Protein AF-A0A521U737-F1 (afdb_monomer)

Radius of gyration: 26.2 Å; Cα contacts (8 Å, |Δi|>4): 13; chains: 1; bounding box: 63×24×57 Å

Sequence (74 aa):
MRRTTIVAPEDLLERLRRLAAERGVSLATVIREALEEKAQSWRPKPRSLGIGDSGRTDIARRTGEEPAIPAPWR

Foldseek 3Di:
DDDDDDDDDPVVLVVLVVVCVVVVHDSVVSVVVVVVVVVVPDDDDPPDPDPDPVVDPCCVVCVPPDDDDDDDDD

Mean predicted aligned error: 13.81 Å

Structure (mmCIF, N/CA/C/O backbone):
data_AF-A0A521U737-F1
#
_entry.id   AF-A0A521U737-F1
#
loop_
_atom_site.group_PDB
_atom_site.id
_atom_site.type_symbol
_atom_site.label_atom_id
_atom_site.label_alt_id
_atom_site.label_comp_id
_atom_site.label_asym_id
_atom_site.label_entity_id
_atom_site.label_seq_id
_atom_site.pdbx_PDB_ins_code
_atom_site.Cartn_x
_atom_site.Cartn_y
_atom_site.Cartn_z
_atom_site.occupancy
_atom_site.B_iso_or_equiv
_atom_site.auth_seq_id
_atom_site.auth_comp_id
_atom_site.auth_asym_id
_atom_site.auth_atom_id
_atom_site.pdbx_PDB_model_num
ATOM 1 N N . MET A 1 1 ? 0.802 15.786 -1.302 1.00 74.12 1 MET A N 1
ATOM 2 C CA . MET A 1 1 ? 0.275 14.436 -1.623 1.00 74.12 1 MET A CA 1
ATOM 3 C C . MET A 1 1 ? -0.476 14.485 -2.949 1.00 74.12 1 MET A C 1
ATOM 5 O O . MET A 1 1 ? -1.108 15.499 -3.216 1.00 74.12 1 MET A O 1
ATOM 9 N N . ARG A 1 2 ? -0.431 13.418 -3.761 1.00 92.69 2 ARG A N 1
ATOM 10 C CA . ARG A 1 2 ? -1.227 13.263 -4.997 1.00 92.69 2 ARG A CA 1
ATOM 11 C C . ARG A 1 2 ? -2.290 12.180 -4.784 1.00 92.69 2 ARG A C 1
ATOM 13 O O . ARG A 1 2 ? -1.977 11.131 -4.226 1.00 92.69 2 ARG A O 1
ATOM 20 N N . ARG A 1 3 ? -3.533 12.421 -5.215 1.00 93.38 3 ARG A N 1
ATOM 21 C CA . ARG A 1 3 ? -4.615 11.425 -5.138 1.00 93.38 3 ARG A CA 1
ATOM 22 C C . ARG A 1 3 ? -4.401 10.35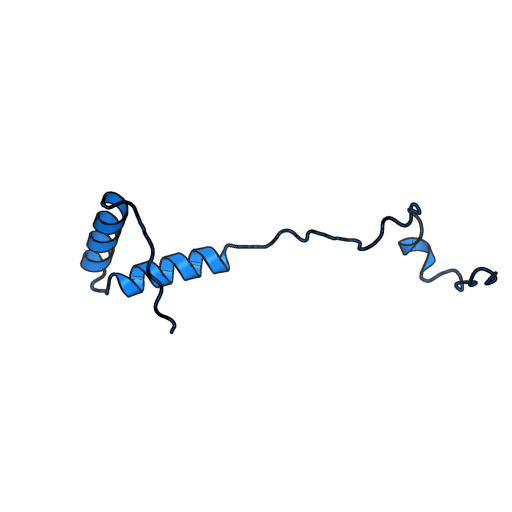2 -6.204 1.00 93.38 3 ARG A C 1
ATOM 24 O O . ARG A 1 3 ? -4.244 10.676 -7.377 1.00 93.38 3 ARG A O 1
ATOM 31 N N . THR A 1 4 ? -4.405 9.096 -5.773 1.00 94.44 4 THR A N 1
ATOM 32 C CA . THR A 1 4 ? -4.235 7.922 -6.633 1.00 94.44 4 THR A CA 1
ATOM 33 C C . THR A 1 4 ? -5.339 6.933 -6.299 1.00 94.44 4 THR A C 1
ATOM 35 O O . THR A 1 4 ? -5.544 6.624 -5.126 1.00 94.44 4 THR A O 1
ATOM 38 N N . THR A 1 5 ? -6.054 6.460 -7.315 1.00 95.00 5 THR A N 1
ATOM 39 C CA . THR A 1 5 ? -7.019 5.367 -7.173 1.00 95.00 5 THR A CA 1
ATOM 40 C C . THR A 1 5 ? -6.304 4.063 -7.486 1.00 95.00 5 THR A C 1
ATOM 42 O O . THR A 1 5 ? -5.680 3.948 -8.539 1.00 95.00 5 THR A O 1
ATOM 45 N N . ILE A 1 6 ? -6.391 3.094 -6.579 1.00 92.81 6 ILE A N 1
ATOM 46 C CA . ILE A 1 6 ? -5.873 1.740 -6.780 1.00 92.81 6 ILE A CA 1
ATOM 47 C C . ILE A 1 6 ? -7.037 0.757 -6.748 1.00 92.81 6 ILE A C 1
ATOM 49 O O . ILE A 1 6 ? -7.985 0.941 -5.984 1.00 92.81 6 ILE A O 1
ATOM 53 N N . VAL A 1 7 ? -6.960 -0.278 -7.576 1.00 96.75 7 VAL A N 1
ATOM 54 C CA . VAL A 1 7 ? -7.870 -1.423 -7.504 1.00 96.75 7 VAL A CA 1
ATOM 55 C C . VAL A 1 7 ? -7.179 -2.495 -6.675 1.00 96.75 7 VAL A C 1
ATOM 57 O O . VAL A 1 7 ? -6.011 -2.803 -6.912 1.00 96.75 7 VAL A O 1
ATOM 60 N N . ALA A 1 8 ? -7.886 -3.040 -5.693 1.00 95.69 8 ALA A N 1
ATOM 61 C CA . ALA A 1 8 ? -7.391 -4.094 -4.822 1.00 95.69 8 ALA A CA 1
ATOM 62 C C . ALA A 1 8 ? -8.505 -5.122 -4.573 1.00 95.69 8 ALA A C 1
ATOM 64 O O . ALA A 1 8 ? -9.679 -4.748 -4.620 1.00 95.69 8 ALA A O 1
ATOM 65 N N . PRO A 1 9 ? -8.158 -6.392 -4.306 1.00 98.19 9 PRO A N 1
ATOM 66 C CA . PRO A 1 9 ? -9.129 -7.394 -3.880 1.00 98.19 9 PRO A CA 1
ATOM 67 C C . PRO A 1 9 ? -9.883 -6.952 -2.619 1.00 98.19 9 PRO A C 1
ATOM 69 O O . PRO A 1 9 ? -9.287 -6.362 -1.712 1.00 98.19 9 PRO A O 1
ATOM 72 N N . GLU A 1 10 ? -11.183 -7.241 -2.545 1.00 97.19 10 GLU A N 1
ATOM 73 C CA . GLU A 1 10 ? -12.014 -6.800 -1.414 1.00 97.19 10 GLU A CA 1
ATOM 74 C C . GLU A 1 10 ? -11.554 -7.428 -0.091 1.00 97.19 10 GLU A C 1
ATOM 76 O O . GLU A 1 10 ? -11.472 -6.743 0.926 1.00 97.19 10 GLU A O 1
ATOM 81 N N . ASP A 1 11 ? -11.143 -8.698 -0.115 1.00 98.00 11 ASP A N 1
ATOM 82 C CA . ASP A 1 11 ? -10.628 -9.413 1.057 1.00 98.00 11 ASP A CA 1
ATOM 83 C C . ASP A 1 11 ? -9.339 -8.779 1.611 1.00 98.00 11 ASP A C 1
ATOM 85 O O . ASP A 1 11 ? -9.081 -8.797 2.819 1.00 98.00 11 ASP A O 1
ATOM 89 N N . LEU A 1 12 ? -8.512 -8.189 0.743 1.00 97.50 12 LEU A N 1
ATOM 90 C CA . LEU A 1 12 ? -7.327 -7.446 1.157 1.00 97.50 12 LEU A CA 1
ATOM 91 C C . LEU A 1 12 ? -7.732 -6.132 1.830 1.00 97.50 12 LEU A C 1
ATOM 93 O O . LEU A 1 12 ? -7.220 -5.811 2.903 1.00 97.50 12 LEU A O 1
ATOM 97 N N . LEU A 1 13 ? -8.666 -5.387 1.234 1.00 96.94 13 LEU A N 1
ATOM 98 C CA . LEU A 1 13 ? -9.157 -4.135 1.810 1.00 96.94 13 LEU A CA 1
ATOM 99 C C . LEU A 1 13 ? -9.829 -4.361 3.166 1.00 96.94 13 LEU A C 1
ATOM 101 O O . LEU A 1 13 ? -9.617 -3.575 4.087 1.00 96.94 13 LEU A O 1
ATOM 105 N N . GLU A 1 14 ? -10.591 -5.441 3.324 1.00 97.81 14 GLU A N 1
ATOM 106 C CA . GLU A 1 14 ? -11.223 -5.789 4.595 1.00 97.81 14 GLU A CA 1
ATOM 107 C C . GLU A 1 14 ? -10.189 -6.090 5.688 1.00 97.81 14 GLU A C 1
ATOM 109 O O . GLU A 1 14 ? -10.276 -5.539 6.789 1.00 97.81 14 GLU A O 1
ATOM 114 N N . ARG A 1 15 ? -9.156 -6.883 5.378 1.00 97.81 15 ARG A N 1
ATOM 115 C CA . ARG A 1 15 ? -8.056 -7.159 6.317 1.00 97.81 15 ARG A CA 1
ATOM 116 C C . ARG A 1 15 ? -7.321 -5.886 6.732 1.00 97.81 15 ARG A C 1
ATOM 118 O O . ARG A 1 15 ? -7.056 -5.693 7.917 1.00 97.81 15 ARG A O 1
ATOM 125 N N . LEU A 1 16 ? -7.051 -4.984 5.788 1.00 97.56 16 LEU A N 1
ATOM 126 C CA . LEU A 1 16 ? -6.407 -3.701 6.086 1.00 97.56 16 LEU A CA 1
ATOM 127 C C . LEU A 1 16 ? -7.300 -2.774 6.924 1.00 97.56 16 LEU A C 1
ATOM 129 O O . LEU A 1 16 ? -6.788 -2.050 7.776 1.00 97.56 16 LEU A O 1
ATOM 133 N N . ARG A 1 17 ? -8.626 -2.801 6.729 1.00 97.62 17 ARG A N 1
ATOM 134 C CA . ARG A 1 17 ? -9.575 -2.050 7.570 1.00 97.62 17 ARG A CA 1
ATOM 135 C C . ARG A 1 17 ? -9.581 -2.562 9.008 1.00 97.62 17 ARG A C 1
ATOM 137 O O . ARG A 1 17 ? -9.575 -1.742 9.920 1.00 97.62 17 ARG A O 1
ATOM 144 N N . ARG A 1 18 ? -9.548 -3.884 9.215 1.00 98.25 18 ARG A N 1
ATOM 145 C CA . ARG A 1 18 ? -9.449 -4.482 10.560 1.00 98.25 18 ARG A CA 1
ATOM 146 C C . ARG A 1 18 ? -8.151 -4.070 11.251 1.00 98.25 18 ARG A C 1
ATOM 148 O O . ARG A 1 18 ? -8.206 -3.545 12.355 1.00 98.25 18 ARG A O 1
ATOM 155 N N . LEU A 1 19 ? -7.019 -4.167 10.551 1.00 98.06 19 LEU A N 1
ATOM 156 C CA . LEU A 1 19 ? -5.722 -3.705 11.057 1.00 98.06 19 LEU A CA 1
ATOM 157 C C . LEU A 1 19 ? -5.734 -2.213 11.432 1.00 98.06 19 LEU A C 1
ATOM 159 O O . LEU A 1 19 ? -5.197 -1.817 12.464 1.00 98.06 19 LEU A O 1
ATOM 163 N N . ALA A 1 20 ? -6.346 -1.372 10.596 1.00 98.31 20 ALA A N 1
ATOM 164 C CA . ALA A 1 20 ? -6.473 0.055 10.871 1.00 98.31 20 ALA A CA 1
ATOM 165 C C . ALA A 1 20 ? -7.326 0.319 12.125 1.00 98.31 20 AL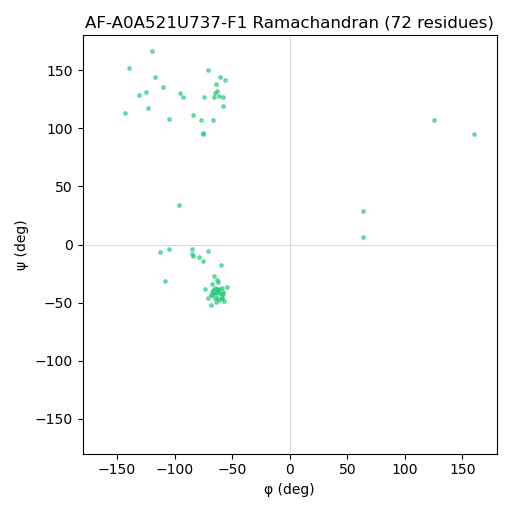A A C 1
ATOM 167 O O . ALA A 1 20 ? -6.950 1.149 12.952 1.00 98.31 20 ALA A O 1
ATOM 168 N N . ALA A 1 21 ? -8.431 -0.420 12.286 1.00 98.25 21 ALA A N 1
ATOM 169 C CA . ALA A 1 21 ? -9.307 -0.332 13.450 1.00 98.25 21 ALA A CA 1
ATOM 170 C C . ALA A 1 21 ? -8.601 -0.775 14.741 1.00 98.25 21 ALA A C 1
ATOM 172 O O . ALA A 1 21 ? -8.649 -0.050 15.730 1.00 98.25 21 ALA A O 1
ATOM 173 N N . GLU A 1 22 ? -7.887 -1.904 14.715 1.00 98.25 22 GLU A N 1
ATOM 174 C CA . GLU A 1 22 ? -7.098 -2.404 15.852 1.00 98.25 22 GLU A CA 1
ATOM 175 C C . GLU A 1 22 ? -6.021 -1.404 16.295 1.00 98.25 22 GLU A C 1
ATOM 177 O O . GLU A 1 22 ? -5.777 -1.230 17.486 1.00 98.25 22 GLU A O 1
ATOM 182 N N . ARG A 1 23 ? -5.401 -0.702 15.338 1.00 97.75 23 ARG A N 1
ATOM 183 C CA . ARG A 1 23 ? -4.371 0.315 15.600 1.00 97.75 23 ARG A CA 1
ATOM 184 C C . ARG A 1 23 ? -4.929 1.706 15.915 1.00 97.75 23 ARG A C 1
ATOM 186 O O . ARG A 1 23 ? -4.146 2.595 16.240 1.00 97.75 23 ARG A O 1
ATOM 193 N N . GLY A 1 24 ? -6.237 1.931 15.778 1.00 98.19 24 GLY A N 1
ATOM 194 C CA . GLY A 1 24 ? -6.850 3.251 15.955 1.00 98.19 24 GLY A CA 1
ATOM 195 C C . GLY A 1 24 ? -6.384 4.302 14.936 1.00 98.19 24 GLY A C 1
ATOM 196 O O . GLY A 1 24 ? -6.349 5.491 15.248 1.00 98.19 24 GLY A O 1
ATOM 197 N N . VAL A 1 25 ? -6.004 3.887 13.722 1.00 98.31 25 VAL A N 1
ATOM 198 C CA . VAL A 1 25 ? -5.527 4.783 12.652 1.00 98.31 25 VAL A CA 1
ATOM 199 C C . VAL A 1 25 ? -6.412 4.698 11.411 1.00 98.31 25 VAL A C 1
ATOM 201 O O . VAL A 1 25 ? -7.224 3.793 11.247 1.00 98.31 25 VAL A O 1
ATOM 204 N N . SER A 1 26 ? -6.252 5.647 10.486 1.00 97.81 26 SER A N 1
ATOM 205 C CA . SER A 1 26 ? -6.979 5.604 9.215 1.00 97.81 26 SER A CA 1
ATOM 206 C C . SER A 1 26 ? -6.459 4.494 8.292 1.00 97.81 26 SER A C 1
ATOM 208 O O . SER A 1 26 ? -5.257 4.222 8.248 1.00 97.81 26 SER A O 1
ATOM 210 N N . LEU A 1 27 ? -7.334 3.933 7.448 1.00 96.69 27 LEU A N 1
ATOM 211 C CA . LEU A 1 27 ? -6.929 3.008 6.378 1.00 96.69 27 LEU A CA 1
ATOM 212 C C . LEU A 1 27 ? -5.854 3.626 5.464 1.00 96.69 27 LEU A C 1
ATOM 214 O O . LEU A 1 27 ? -4.923 2.949 5.038 1.00 96.69 27 LEU A O 1
ATOM 218 N N . ALA A 1 28 ? -5.946 4.932 5.196 1.00 95.88 28 ALA A N 1
ATOM 219 C CA . ALA A 1 28 ? -4.965 5.649 4.386 1.00 95.88 28 ALA A CA 1
ATOM 220 C C . ALA A 1 28 ? -3.575 5.714 5.042 1.00 95.88 28 ALA A C 1
ATOM 222 O O . ALA A 1 28 ? -2.584 5.834 4.322 1.00 95.88 28 ALA A O 1
ATOM 223 N N . THR A 1 29 ? -3.495 5.663 6.376 1.00 97.50 29 THR A N 1
ATOM 224 C CA . THR A 1 29 ? -2.230 5.569 7.119 1.00 97.50 29 THR A CA 1
ATOM 225 C C . THR A 1 29 ? -1.592 4.211 6.875 1.00 97.50 29 THR A C 1
ATOM 227 O O . THR A 1 29 ? -0.467 4.162 6.391 1.00 97.50 29 THR A O 1
ATOM 230 N N . VAL A 1 30 ? -2.349 3.130 7.080 1.00 97.56 30 VAL A N 1
ATOM 231 C CA . VAL A 1 30 ? -1.876 1.754 6.862 1.00 97.56 30 VAL A CA 1
ATOM 232 C C . VAL A 1 30 ? -1.414 1.537 5.418 1.00 97.56 30 VAL A C 1
ATOM 234 O O . VAL A 1 30 ? -0.335 1.003 5.183 1.00 97.56 30 VAL A O 1
ATOM 237 N N . ILE A 1 31 ? -2.196 1.994 4.432 1.00 96.25 31 ILE A N 1
ATOM 238 C CA . ILE A 1 31 ? -1.827 1.867 3.013 1.00 96.25 31 ILE A CA 1
ATOM 239 C C . ILE A 1 31 ? -0.524 2.616 2.717 1.00 96.25 31 ILE A C 1
ATOM 241 O O . ILE A 1 31 ? 0.321 2.116 1.981 1.00 96.25 31 ILE A O 1
ATOM 245 N N . ARG A 1 32 ? -0.346 3.817 3.274 1.00 95.44 32 ARG A N 1
ATOM 246 C CA . ARG A 1 32 ? 0.865 4.613 3.052 1.00 95.44 32 ARG A CA 1
ATOM 247 C C . ARG A 1 32 ? 2.094 3.977 3.684 1.00 95.44 32 ARG A C 1
ATOM 249 O O . ARG A 1 32 ? 3.108 3.913 3.006 1.00 95.44 32 ARG A O 1
ATOM 256 N N . GLU A 1 33 ? 1.989 3.476 4.911 1.00 96.56 33 GLU A N 1
ATOM 257 C CA . GLU A 1 33 ? 3.077 2.741 5.568 1.00 96.56 33 GLU A CA 1
ATOM 258 C C . GLU A 1 33 ? 3.505 1.530 4.731 1.00 96.56 33 GLU A C 1
ATOM 260 O O . GLU A 1 33 ? 4.678 1.398 4.401 1.00 96.56 33 GLU A O 1
ATOM 265 N N . ALA A 1 34 ? 2.550 0.716 4.271 1.00 95.81 34 ALA A N 1
ATOM 266 C CA . ALA A 1 34 ? 2.850 -0.448 3.438 1.00 95.81 34 ALA A CA 1
ATOM 267 C C . ALA A 1 34 ? 3.532 -0.075 2.104 1.00 95.81 34 ALA A C 1
ATOM 269 O O . ALA A 1 34 ? 4.431 -0.777 1.634 1.00 95.81 34 ALA A O 1
ATOM 270 N N . LEU A 1 35 ? 3.118 1.033 1.475 1.00 95.25 35 LEU A N 1
ATOM 271 C CA . LEU A 1 35 ? 3.759 1.539 0.257 1.00 95.25 35 LEU A CA 1
ATOM 272 C C . LEU A 1 35 ? 5.182 2.048 0.527 1.00 95.25 35 LEU A C 1
ATOM 274 O O . LEU A 1 35 ? 6.078 1.792 -0.277 1.00 95.25 35 LEU A O 1
ATOM 278 N N . GLU A 1 36 ? 5.390 2.740 1.646 1.00 95.75 36 GLU A N 1
ATOM 279 C CA . GLU A 1 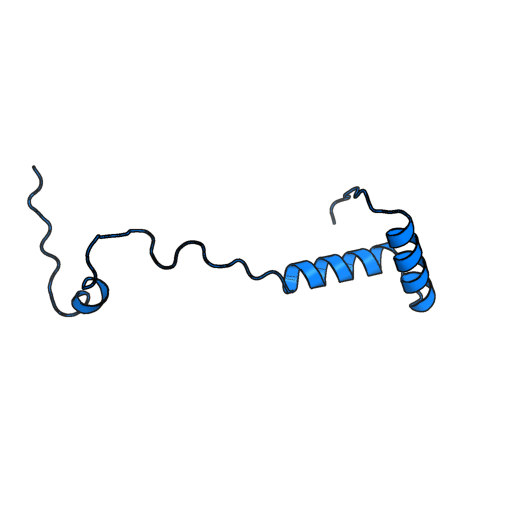36 ? 6.693 3.252 2.078 1.00 95.75 36 GLU A CA 1
ATOM 280 C C . GLU A 1 36 ? 7.666 2.099 2.359 1.00 95.75 36 GLU A C 1
ATOM 282 O O . GLU A 1 36 ? 8.757 2.061 1.795 1.00 95.75 36 GLU A O 1
ATOM 287 N N . GLU A 1 37 ? 7.244 1.099 3.134 1.00 96.12 37 GLU A N 1
ATOM 288 C CA . GLU A 1 37 ? 8.028 -0.109 3.419 1.00 96.12 37 GLU A CA 1
ATOM 289 C C . GLU A 1 37 ? 8.402 -0.858 2.133 1.00 96.12 37 GLU A C 1
ATOM 291 O O . GLU A 1 37 ? 9.541 -1.312 1.948 1.00 96.12 37 GLU A O 1
ATOM 296 N N . LYS A 1 38 ? 7.462 -0.957 1.184 1.00 94.69 38 LYS A N 1
ATOM 297 C CA . LYS A 1 38 ? 7.733 -1.592 -0.107 1.00 94.69 38 LYS A CA 1
ATOM 298 C C . LYS A 1 38 ? 8.736 -0.796 -0.941 1.00 94.69 38 LYS A C 1
ATOM 300 O O . LYS A 1 38 ? 9.586 -1.398 -1.595 1.00 94.69 38 LYS A O 1
ATOM 305 N N . ALA A 1 39 ? 8.649 0.530 -0.922 1.00 94.25 39 ALA A N 1
ATOM 306 C CA . ALA A 1 39 ? 9.587 1.398 -1.621 1.00 94.25 39 ALA A CA 1
ATOM 307 C C . ALA A 1 39 ? 10.987 1.346 -0.990 1.00 94.25 39 ALA A C 1
ATOM 309 O O . ALA A 1 39 ? 11.972 1.211 -1.709 1.00 94.25 39 ALA A O 1
ATOM 310 N N . GLN A 1 40 ? 11.084 1.369 0.341 1.00 93.31 40 GLN A N 1
ATOM 311 C CA . GLN A 1 40 ? 12.355 1.289 1.069 1.00 93.31 40 GLN A CA 1
ATOM 312 C C . GLN A 1 40 ? 13.060 -0.058 0.871 1.00 93.31 40 GLN A C 1
ATOM 314 O O . GLN A 1 40 ? 14.285 -0.119 0.749 1.00 93.31 40 GLN A O 1
ATOM 319 N N . SER A 1 41 ? 12.295 -1.151 0.808 1.00 92.00 41 SER A N 1
ATOM 320 C CA . SER A 1 41 ? 12.838 -2.488 0.537 1.00 92.00 41 SER A CA 1
ATOM 321 C C . SER A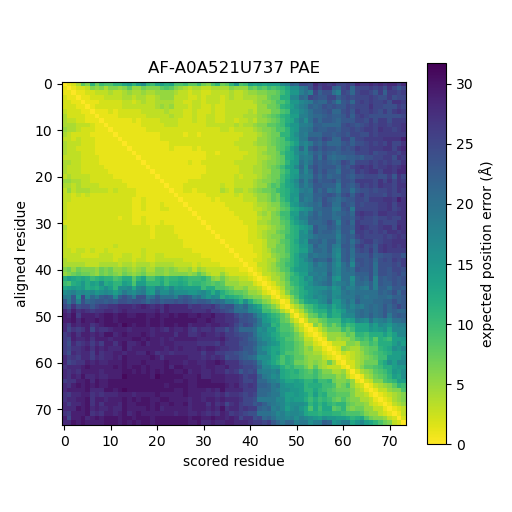 1 41 ? 13.222 -2.705 -0.931 1.00 92.00 41 SER A C 1
ATOM 323 O O . SER A 1 41 ? 13.947 -3.655 -1.246 1.00 92.00 41 SER A O 1
ATOM 325 N N . TRP A 1 42 ? 12.781 -1.840 -1.849 1.00 90.38 42 TRP A N 1
ATOM 326 C CA . TRP A 1 42 ? 13.128 -1.949 -3.259 1.00 90.38 42 TRP A CA 1
ATOM 327 C C . TRP A 1 42 ? 14.551 -1.445 -3.523 1.00 90.38 42 TRP A C 1
ATOM 329 O O . TRP A 1 42 ? 14.829 -0.249 -3.547 1.00 90.38 42 TRP A O 1
ATOM 339 N N . ARG A 1 43 ? 15.465 -2.386 -3.781 1.00 81.81 43 ARG A N 1
ATOM 340 C CA . ARG A 1 43 ? 16.820 -2.102 -4.267 1.00 81.81 43 ARG A CA 1
ATOM 341 C C . ARG A 1 43 ? 16.906 -2.448 -5.754 1.00 81.81 43 ARG A C 1
ATOM 343 O O . ARG A 1 43 ? 16.894 -3.640 -6.080 1.00 81.81 43 ARG A O 1
ATOM 350 N N . PRO A 1 44 ? 16.980 -1.465 -6.671 1.00 80.62 44 PRO A N 1
ATOM 351 C CA . PRO A 1 44 ? 17.172 -1.769 -8.080 1.00 80.62 44 PRO A CA 1
ATOM 352 C C . PRO A 1 44 ? 18.506 -2.496 -8.256 1.00 80.62 44 PRO A C 1
ATOM 354 O O . PRO A 1 44 ? 19.549 -2.030 -7.798 1.00 80.62 44 PRO A O 1
ATOM 357 N N . LYS A 1 45 ? 18.484 -3.654 -8.924 1.00 78.81 45 LYS A N 1
ATOM 358 C CA . LYS A 1 45 ? 19.730 -4.299 -9.344 1.00 78.81 45 LYS A CA 1
ATOM 359 C C . LYS A 1 45 ? 20.393 -3.391 -10.386 1.00 78.81 45 LYS A C 1
ATOM 361 O O . LYS A 1 45 ? 19.715 -3.037 -11.357 1.00 78.81 45 LYS A O 1
ATOM 366 N N . PRO A 1 46 ? 21.672 -3.008 -10.220 1.00 72.00 46 PRO A N 1
ATOM 367 C CA . PRO A 1 46 ? 22.365 -2.231 -11.236 1.00 72.00 46 PRO A CA 1
ATOM 368 C C . PRO A 1 46 ? 22.351 -3.020 -12.546 1.00 72.00 46 PRO A C 1
ATOM 370 O O . PRO A 1 46 ? 22.824 -4.152 -12.609 1.00 72.00 46 PRO A O 1
ATOM 373 N N . ARG A 1 47 ? 21.744 -2.436 -13.586 1.00 69.00 47 ARG A N 1
ATOM 374 C CA . ARG A 1 47 ? 21.625 -3.065 -14.913 1.00 69.00 47 ARG A CA 1
ATOM 375 C C . ARG A 1 47 ? 22.914 -2.957 -15.732 1.00 69.00 47 ARG A C 1
ATOM 377 O O . ARG A 1 47 ? 23.034 -3.635 -16.743 1.00 69.00 47 ARG A O 1
ATOM 384 N N . SER A 1 48 ? 23.872 -2.149 -15.282 1.00 65.00 48 SER A N 1
ATOM 385 C CA . SER A 1 48 ? 25.2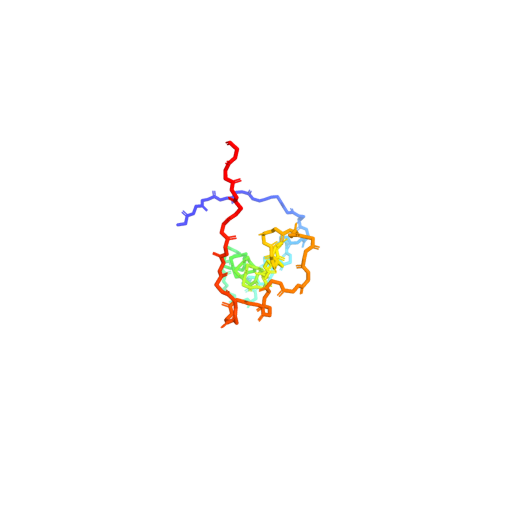04 -2.035 -15.870 1.00 65.00 48 SER A CA 1
ATOM 386 C C . SER A 1 48 ? 26.248 -1.832 -14.769 1.00 65.00 48 SER A C 1
ATOM 388 O O . SER A 1 48 ? 26.277 -0.782 -14.132 1.00 65.00 48 SER A O 1
ATOM 390 N N . LEU A 1 49 ? 27.128 -2.813 -14.577 1.00 57.28 49 LEU A N 1
ATOM 391 C CA . LEU A 1 49 ? 28.414 -2.651 -13.879 1.00 57.28 49 LEU A CA 1
ATOM 392 C C . LEU A 1 49 ? 29.552 -2.415 -14.895 1.00 57.28 49 LEU A C 1
ATOM 394 O O . LEU A 1 49 ? 30.670 -2.877 -14.714 1.00 57.28 49 LEU A O 1
ATOM 398 N N . GLY A 1 50 ? 29.241 -1.733 -15.998 1.00 56.53 50 GLY A N 1
ATOM 399 C CA . GLY A 1 50 ? 30.132 -1.549 -17.140 1.00 56.53 50 GLY A CA 1
ATOM 400 C C . GLY A 1 50 ? 29.314 -1.163 -18.365 1.00 56.53 50 GLY A C 1
ATOM 401 O O . GLY A 1 50 ? 28.731 -2.018 -19.025 1.00 56.53 50 GLY A O 1
ATOM 402 N N . ILE A 1 51 ? 29.195 0.138 -18.632 1.00 52.50 51 ILE A N 1
ATOM 403 C CA . ILE A 1 51 ? 28.701 0.625 -19.923 1.00 52.50 51 ILE A CA 1
ATOM 404 C C . ILE A 1 51 ? 29.855 0.423 -20.910 1.00 52.50 51 ILE A C 1
ATOM 406 O O . ILE A 1 51 ? 30.784 1.221 -20.959 1.00 52.50 51 ILE A O 1
ATOM 410 N N . GLY A 1 52 ? 29.822 -0.702 -21.623 1.00 58.38 52 GLY A N 1
ATOM 411 C CA . GLY A 1 52 ? 30.766 -1.041 -22.686 1.00 58.38 52 GLY A CA 1
ATOM 412 C C . GLY A 1 52 ? 31.449 -2.388 -22.465 1.00 58.38 52 GLY A C 1
ATOM 413 O O . GLY A 1 52 ? 32.346 -2.503 -21.635 1.00 58.38 52 GLY A O 1
ATOM 414 N N . ASP A 1 53 ? 31.055 -3.394 -23.249 1.00 56.22 53 ASP A N 1
ATOM 415 C CA . ASP A 1 53 ? 31.914 -4.546 -23.513 1.00 56.22 53 ASP A CA 1
ATOM 416 C C . ASP A 1 53 ? 32.987 -4.086 -24.502 1.00 56.22 53 ASP A C 1
ATOM 418 O O . ASP A 1 53 ? 32.754 -3.972 -25.705 1.00 56.22 53 ASP A O 1
ATOM 422 N N . SER A 1 54 ? 34.152 -3.716 -23.978 1.00 63.75 54 SER A N 1
ATOM 423 C CA . SER A 1 54 ? 35.305 -3.335 -24.794 1.00 63.75 54 SER A CA 1
ATOM 424 C C . SER A 1 54 ? 35.932 -4.533 -25.520 1.00 63.75 54 SER A C 1
ATOM 426 O O . SER A 1 54 ? 36.897 -4.345 -26.264 1.00 63.75 54 SER A O 1
ATOM 428 N N . GLY A 1 55 ? 35.464 -5.764 -25.253 1.00 63.69 55 GLY A N 1
ATOM 429 C CA . GLY A 1 55 ? 36.113 -7.009 -25.666 1.00 63.69 55 GLY A CA 1
ATOM 430 C C . GLY A 1 55 ? 37.499 -7.213 -25.041 1.00 63.69 55 GLY A C 1
ATOM 431 O O . GLY A 1 55 ? 38.219 -8.135 -25.420 1.00 63.69 55 GLY A O 1
ATOM 432 N N . ARG A 1 56 ? 37.906 -6.344 -24.105 1.00 65.31 56 ARG A N 1
ATOM 433 C CA . ARG A 1 56 ? 39.240 -6.312 -23.499 1.00 65.31 56 ARG A CA 1
ATOM 434 C C . ARG A 1 56 ? 39.133 -6.434 -21.987 1.00 65.31 56 ARG A C 1
ATOM 436 O O . ARG A 1 56 ? 38.582 -5.569 -21.311 1.00 65.31 56 ARG A O 1
ATOM 443 N N . THR A 1 57 ? 39.704 -7.505 -21.448 1.00 69.62 57 THR A N 1
ATOM 444 C CA . THR A 1 57 ? 39.662 -7.826 -20.014 1.00 69.62 57 THR A CA 1
ATOM 445 C C . THR A 1 57 ? 40.752 -7.124 -19.194 1.00 69.62 57 THR A C 1
ATOM 447 O O . THR A 1 57 ? 40.777 -7.244 -17.971 1.00 69.62 57 THR A O 1
ATOM 450 N N . ASP A 1 58 ? 41.655 -6.383 -19.839 1.00 71.88 58 ASP A N 1
ATOM 451 C CA . ASP A 1 58 ? 42.847 -5.774 -19.239 1.00 71.88 58 ASP A CA 1
ATOM 452 C C . ASP A 1 58 ? 42.745 -4.253 -19.017 1.00 71.88 58 ASP A C 1
ATOM 454 O O . ASP A 1 58 ? 43.636 -3.673 -18.397 1.00 71.88 58 ASP A O 1
ATOM 458 N N . ILE A 1 59 ? 41.657 -3.600 -19.450 1.00 67.19 59 ILE A N 1
ATOM 459 C CA . ILE A 1 59 ? 41.524 -2.129 -19.410 1.00 67.19 59 ILE A CA 1
ATOM 460 C C . ILE A 1 59 ? 41.645 -1.571 -17.985 1.00 67.19 59 ILE A C 1
ATOM 462 O O . ILE A 1 59 ? 42.396 -0.623 -17.750 1.00 67.19 59 ILE A O 1
ATOM 466 N N . ALA A 1 60 ? 40.955 -2.182 -17.018 1.00 66.50 60 ALA A N 1
ATOM 467 C CA . ALA A 1 60 ? 41.000 -1.734 -15.625 1.00 66.50 60 ALA A CA 1
ATOM 468 C C . ALA A 1 60 ? 42.408 -1.861 -15.013 1.00 66.50 60 ALA A C 1
ATOM 470 O O . ALA A 1 60 ? 42.782 -1.055 -14.168 1.00 66.50 60 ALA A O 1
ATOM 471 N N . ARG A 1 61 ? 43.205 -2.840 -15.466 1.00 64.50 61 ARG A N 1
ATOM 472 C CA . ARG A 1 61 ? 44.579 -3.063 -14.991 1.00 64.50 61 ARG A CA 1
ATOM 473 C C . ARG A 1 61 ? 45.543 -2.003 -15.528 1.00 64.50 61 ARG A C 1
ATOM 475 O O . ARG A 1 61 ? 46.400 -1.534 -14.795 1.00 64.50 61 ARG A O 1
ATOM 482 N N . ARG A 1 62 ? 45.372 -1.590 -16.786 1.00 65.69 62 ARG A N 1
ATOM 483 C CA . ARG A 1 62 ? 46.303 -0.691 -17.495 1.00 65.69 62 ARG A CA 1
ATOM 484 C C . ARG A 1 62 ? 46.095 0.798 -17.239 1.00 65.69 62 ARG A C 1
ATOM 486 O O . ARG A 1 62 ? 46.943 1.596 -17.621 1.00 65.69 62 ARG A O 1
ATOM 493 N N . THR A 1 63 ? 44.998 1.177 -16.578 1.00 66.44 63 THR A N 1
ATOM 494 C CA . THR A 1 63 ? 44.590 2.585 -16.393 1.00 66.44 63 THR A CA 1
ATOM 495 C C . THR A 1 63 ? 45.634 3.437 -15.640 1.00 66.44 63 THR A C 1
ATOM 497 O O . THR A 1 63 ? 45.597 4.658 -15.747 1.00 66.44 63 THR A O 1
ATOM 500 N N . GLY A 1 64 ? 46.589 2.826 -14.924 1.00 65.25 64 GLY A N 1
ATOM 501 C CA . GLY A 1 64 ? 47.683 3.533 -14.241 1.00 65.25 64 GLY A CA 1
ATOM 502 C C . GLY A 1 64 ? 49.096 3.290 -14.789 1.00 65.25 64 GLY A C 1
ATOM 503 O O . GLY A 1 64 ? 50.025 3.935 -14.315 1.00 65.25 64 GLY A O 1
ATOM 504 N N . GLU A 1 65 ? 49.278 2.373 -15.744 1.00 65.75 65 GLU A N 1
ATOM 505 C CA . GLU A 1 65 ? 50.613 1.906 -16.166 1.00 65.75 65 GLU A CA 1
ATOM 506 C C . GLU A 1 65 ? 51.019 2.413 -17.554 1.00 65.75 65 GLU A C 1
ATOM 508 O O . GLU A 1 65 ? 52.200 2.654 -17.799 1.00 65.75 65 GLU A O 1
ATOM 513 N N . GLU A 1 66 ? 50.060 2.607 -18.462 1.00 65.69 66 GLU A N 1
ATOM 514 C CA . GLU A 1 66 ? 50.347 2.949 -19.855 1.00 65.69 66 GLU A CA 1
ATOM 515 C C . GLU A 1 66 ? 49.635 4.246 -20.274 1.00 65.69 66 GLU A C 1
ATOM 517 O O . GLU A 1 66 ? 48.426 4.387 -20.063 1.00 65.69 66 GLU A O 1
ATOM 522 N N . PRO A 1 67 ? 50.341 5.205 -20.905 1.00 63.44 67 PRO A N 1
ATOM 523 C CA . PRO A 1 67 ? 49.692 6.358 -21.511 1.00 63.44 67 PRO A CA 1
ATOM 524 C C . PRO A 1 67 ? 48.803 5.899 -22.674 1.00 63.44 67 PRO A C 1
ATOM 526 O O . PRO A 1 67 ? 49.238 5.162 -23.559 1.00 63.44 67 PRO A O 1
ATOM 529 N N . ALA A 1 68 ? 47.548 6.350 -22.689 1.00 66.88 68 ALA A N 1
ATOM 530 C CA . ALA A 1 68 ? 46.618 6.037 -23.766 1.00 66.88 68 ALA A CA 1
ATOM 531 C C . ALA A 1 68 ? 47.085 6.699 -25.074 1.00 66.88 68 ALA A C 1
ATOM 533 O O . ALA A 1 68 ? 46.973 7.913 -25.235 1.00 66.88 68 ALA A O 1
ATOM 534 N N . ILE A 1 69 ? 47.599 5.901 -26.014 1.00 73.50 69 ILE A N 1
ATOM 535 C CA . ILE A 1 69 ? 47.920 6.364 -27.368 1.00 73.50 69 ILE A CA 1
ATOM 536 C C . ILE A 1 69 ? 46.629 6.298 -28.198 1.00 73.50 69 ILE A C 1
ATOM 538 O O . ILE A 1 69 ? 46.136 5.194 -28.455 1.00 73.50 69 ILE A O 1
ATOM 542 N N . PRO A 1 70 ? 46.046 7.438 -28.609 1.00 72.12 70 PRO A N 1
ATOM 543 C CA . PRO A 1 70 ? 44.871 7.426 -29.466 1.00 72.12 70 PRO A CA 1
ATOM 544 C C . PRO A 1 70 ? 45.223 6.804 -30.820 1.00 72.12 70 PRO A C 1
ATOM 546 O O . PRO A 1 70 ? 46.283 7.070 -31.389 1.00 72.12 70 PRO A O 1
ATOM 549 N N . ALA A 1 71 ? 44.327 5.964 -31.340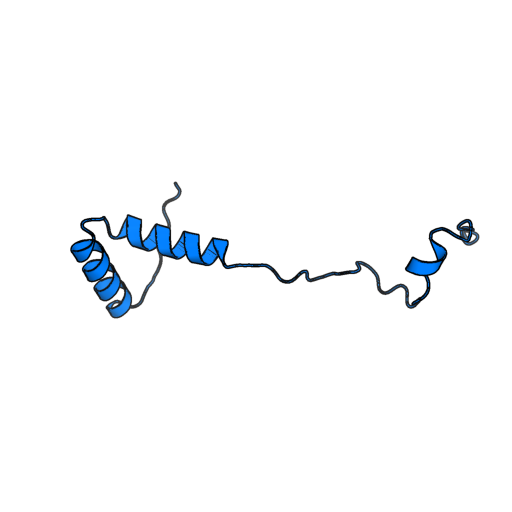 1.00 74.19 71 ALA A N 1
ATOM 550 C CA . ALA A 1 71 ? 44.486 5.425 -32.683 1.00 74.19 71 ALA A CA 1
ATOM 551 C C . ALA A 1 71 ? 44.499 6.577 -33.706 1.00 74.19 71 ALA A C 1
ATOM 553 O O . ALA A 1 71 ? 43.776 7.561 -33.514 1.00 74.19 71 ALA A O 1
ATOM 554 N N . PRO A 1 72 ? 45.295 6.474 -34.787 1.00 74.94 72 PRO A N 1
ATOM 555 C CA . PRO A 1 72 ? 45.271 7.468 -35.846 1.00 74.94 72 PRO A CA 1
ATOM 556 C C . PRO A 1 72 ? 43.851 7.558 -36.406 1.00 74.94 72 PRO A C 1
ATOM 558 O O . PRO A 1 72 ? 43.239 6.549 -36.766 1.00 74.94 72 PRO A O 1
ATOM 561 N N . TRP A 1 73 ? 43.327 8.778 -36.434 1.00 68.00 73 TRP A N 1
ATOM 562 C CA . TRP A 1 73 ? 42.082 9.083 -37.116 1.00 68.00 73 TRP A CA 1
ATOM 563 C C . TRP A 1 73 ? 42.290 8.805 -38.611 1.00 68.00 73 TRP A C 1
ATOM 565 O O . TRP A 1 73 ? 43.328 9.163 -39.170 1.00 68.00 73 TRP A O 1
ATOM 575 N N . ARG A 1 74 ? 41.348 8.091 -39.234 1.00 58.84 74 ARG A N 1
ATOM 576 C CA . ARG A 1 74 ? 41.236 8.107 -40.695 1.00 58.84 74 ARG A CA 1
ATOM 577 C C . ARG A 1 74 ? 40.547 9.388 -41.126 1.00 58.84 74 ARG A C 1
ATOM 579 O O . ARG A 1 74 ? 39.630 9.813 -40.387 1.00 58.84 74 ARG A O 1
#

Nearest PDB structures (foldseek):
  5x3t-assembly1_G  TM=7.249E-01  e=8.775E-03  Mycobacterium tuberculosis H37Rv
  5x3t-assembly1_C  TM=5.721E-01  e=1.094E-02  Mycobacterium tuberculosis H37Rv
  6gts-assembly1_C-2  TM=5.601E-01  e=5.383E-01  Escherichia coli
  8pv2-assembly1_CQ  TM=5.447E-01  e=3.382E+00  Thermochaetoides thermophila DSM 1495

pLDDT: mean 83.26, std 15.25, range [52.5, 98.31]

Secondary structure (DSSP, 8-state):
---------HHHHHHHHHHHHHTTS-HHHHHHHHHHHHHHH--PPPS-S-S---S-TTHHHHTTTS---PPPP-

Solvent-accessible surface area (backbone atoms only — not comparable to full-atom values): 5119 Å² total; per-residue (Å²): 140,81,93,77,91,80,89,73,61,66,73,57,53,51,53,48,43,51,56,15,5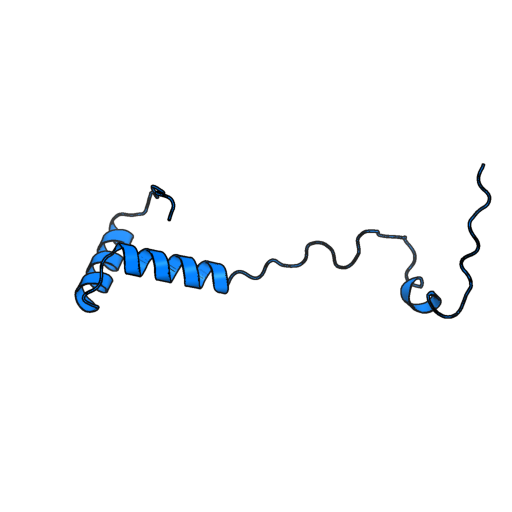9,77,69,75,48,54,52,69,52,55,55,47,51,55,53,50,54,52,54,73,68,58,72,83,75,78,91,60,97,60,95,68,88,77,90,59,95,54,58,85,73,39,74,86,77,58,85,87,76,77,76,84,81,130

=== Feature glossary ===
The record interleaves many kinds of information about one protein. Here is each kind framed as the question it answers.

Q: What does the local fold look like, residue by residue?
A: The Foldseek 3Di string encodes local tertiary geometry as a 20-letter alphabet — one character per residue — derived from the relative positions of nearby Cα atoms. Unlike the amino-acid sequence, 3Di is a direct function of the 3D structure, so two proteins with the same fold have similar 3Di strings even at low sequence identity.

Q: Which residues are in helices, strands, or loops?
A: The SS8 string is DSSP's per-residue secondary-structure call. α-helix (H) means an i→i+4 H-bond ladder; β-strand (E) means the residue participates in a β-sheet; 3₁₀ (G) and π (I) are tighter and wider helices; T/S are turns/bends; '-' is loop.

Q: How big and how compact is the whole molecule?
A: Radius of gyration (Rg) is the root-mean-square distance of Cα atoms from their centroid — a single number for overall size and compactness. A globular domain of N residues has Rg ≈ 2.2·N^0.38 Å; an extended or disordered chain has a much larger Rg. The Cα contact count is the number of residue pairs whose Cα 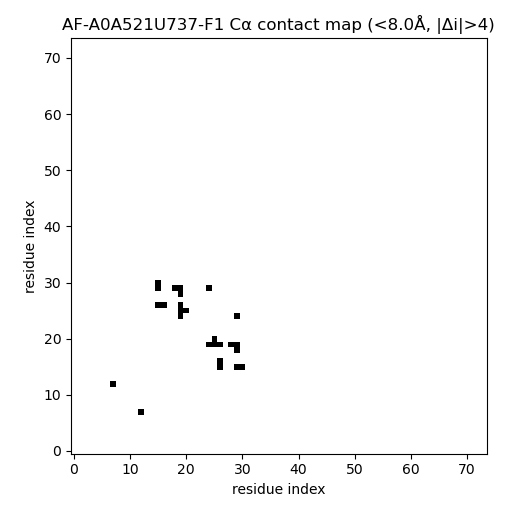atoms are within 8 Å and are more than four positions apart in sequence — a standard proxy for tertiary packing density. The bounding box is the smallest axis-aligned box enclosing all Cα atoms.

Q: Where is each backbone atom in 3D?
A: Structure coordinates are given as an mmCIF _atom_site loop: one row per atom with element, residue name, chain id, sequence number, and x/y/z position in Å. Only the four main-chain atoms per residue are included here; side chains are omitted to keep the record compact.

Q: What is the amino-acid chain?
A: Primary structure: the covalent order of the twenty standard amino acids along the backbone. Two proteins with the same sequence will (almost always) fold to the same structure; two with 30% identity often share a fold but not the details.

Q: What if only a Cα trace is available?
A: Three-state secondary structure (P-SEA) collapses the eight DSSP classes into helix (a), strand (b), and coil (c). P-SEA assigns these from Cα geometry alone — distances and angles — without requiring backbone oxygens, so it works on any Cα trace.

Q: What family and function is it annotated with?
A: D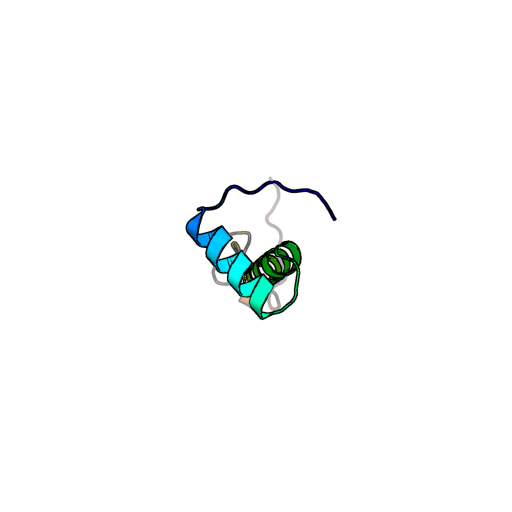atabase cross-references. InterPro integrates a dozen domain/family signature databases into unified entries with residue-range hits. GO terms attach function/process/location labels with evidence codes. CATH codes position the fold in a four-level structural taxonomy. Organism is the NCBI-taxonomy species name.

Q: How confident is the AlphaFold model at each residue?
A: pLDDT is the predicted lDDT-Cα score: AlphaFold's confidence that the local environment of each residue (all inter-atomic distances within 15 Å) is correctly placed. It is a per-residue number between 0 and 100, with higher meaning more reliable.

Q: How mobile is each atom in the crystal?
A: B-factor (Debye–Waller factor) reflects atomic displacement in the crystal lattice. It is an experimental observable (units Å²), not a prediction; low values mean the atom is pinned down, high values mean it moves or is heterogeneous across the crystal.

Q: Which residues are buried vs exposed?
A: SASA measures how much of the protein is reachable by solvent. It is computed by rolling a water-sized probe over the atomic surface and summing the exposed area (Å²). Per-residue SASA distinguishes core (buried, low SASA) from surface (exposed, high SASA) residues; total SASA is a whole-molecule size measure.

Q: What do the diagnostic plots show?
A: Plot images: a contact map (which residues are close in 3D, as an N×N binary image), a Ramachandran scatter (backbone torsion angles, revealing secondary-structure composition at a glance), and — for AlphaFold structures — a PAE heatmap (pairwise prediction confidence).

Q: What known structures does this most resemble?
A: The Foldseek neighbor list gives the closest experimentally determined structures in the PDB, ranked by structural alignment. TM-score near 1 means near-identical fold; near 0.3 means only rough topology match. This is how one finds what a novel AlphaFold prediction most resembles in the solved-structure universe.

Q: Are the domains correctly placed relative to each other?
A: Predicted aligned error is AlphaFold's pairwise confidence. Unlike pLDDT (per-residue), PAE is per-residue-pair and captures whether two parts of the structure are correctly placed relative to each other. Units are ångströms of expected positional error.

Q: What do the rendered images show?
A: Structure images are PyMOL renders from six orthogonal camera directions. Cartoon representation draws helices as coils and strands as arrows; sticks shows the backbone as bonds; surface shows the solvent-excluded envelope. Rainbow coloring maps sequence position to hue (blue→red, N→C); chain coloring assigns a distinct color per polypeptide.

Q: What are the backbone torsion angles?
A: φ (phi) and ψ (psi) are the two rotatable backbone dihedrals per residue: φ is the C(i-1)–N–Cα–C torsion, ψ is the N–Cα–C–N(i+1) torsion, both in degrees on (−180°, 180°]. α-helical residues cluster near (−60°, −45°); β-strand residues near (−120°, +130°). A Ramachandran plot is simply a scatter of (φ, ψ) for every residue.